Protein AF-A0A0C3S658-F1 (afdb_monomer)

Structure (mmCIF, N/CA/C/O backbone):
data_AF-A0A0C3S658-F1
#
_entry.id   AF-A0A0C3S658-F1
#
loop_
_atom_site.group_PDB
_atom_site.id
_atom_site.type_symbol
_atom_site.label_atom_id
_atom_site.label_alt_id
_atom_site.label_comp_id
_atom_site.label_asym_id
_atom_site.label_entity_id
_atom_site.label_seq_id
_atom_site.pdbx_PDB_ins_code
_atom_site.Cartn_x
_atom_site.Cartn_y
_atom_site.Cartn_z
_atom_site.occupancy
_atom_site.B_iso_or_equiv
_atom_site.auth_seq_id
_atom_site.auth_comp_id
_atom_site.auth_asym_id
_atom_site.auth_atom_id
_atom_site.pdbx_PDB_model_num
ATOM 1 N N . LEU A 1 1 ? 24.469 -16.887 -19.840 1.00 39.75 1 LEU A N 1
ATOM 2 C CA . LEU A 1 1 ? 24.556 -15.629 -19.069 1.00 39.75 1 LEU A CA 1
ATOM 3 C C . LEU A 1 1 ? 23.618 -14.657 -19.764 1.00 39.75 1 LEU A C 1
ATOM 5 O O . LEU A 1 1 ? 23.774 -14.493 -20.968 1.00 39.75 1 LEU A O 1
ATOM 9 N N . LEU A 1 2 ? 22.579 -14.171 -19.081 1.00 45.31 2 LEU A N 1
ATOM 10 C CA . LEU A 1 2 ? 21.664 -13.177 -19.656 1.00 45.31 2 LEU A CA 1
ATOM 11 C C . LEU A 1 2 ? 22.453 -11.876 -19.860 1.00 45.31 2 LEU A C 1
ATOM 13 O O . LEU A 1 2 ? 23.260 -11.521 -19.004 1.00 45.31 2 LEU A O 1
ATOM 17 N N . SER A 1 3 ? 22.306 -11.260 -21.030 1.00 43.22 3 SER A N 1
ATOM 18 C CA . SER A 1 3 ? 23.096 -10.110 -21.471 1.00 43.22 3 SER A CA 1
ATOM 19 C C . SER A 1 3 ? 22.870 -8.872 -20.606 1.00 43.22 3 SER A C 1
ATOM 21 O O . SER A 1 3 ? 21.764 -8.635 -20.118 1.00 43.22 3 SER A O 1
ATOM 23 N N . ASP A 1 4 ? 23.915 -8.057 -20.492 1.00 44.94 4 ASP A N 1
ATOM 24 C CA . ASP A 1 4 ? 23.899 -6.723 -19.897 1.00 44.94 4 ASP A CA 1
ATOM 25 C C . ASP A 1 4 ? 22.666 -5.936 -20.394 1.00 44.94 4 ASP A C 1
ATOM 27 O O . ASP A 1 4 ? 22.448 -5.803 -21.599 1.00 44.94 4 ASP A O 1
ATOM 31 N N . GLY A 1 5 ? 21.818 -5.478 -19.465 1.00 55.09 5 GLY A N 1
ATOM 32 C CA . GLY A 1 5 ? 20.556 -4.782 -19.763 1.00 55.09 5 GLY A CA 1
ATOM 33 C C . GLY A 1 5 ? 19.269 -5.562 -19.462 1.00 55.09 5 GLY A C 1
ATOM 34 O O . GLY A 1 5 ? 18.204 -4.955 -19.464 1.00 55.09 5 GLY A O 1
ATOM 35 N N . SER A 1 6 ? 19.333 -6.860 -19.132 1.00 64.44 6 SER A N 1
ATOM 36 C CA . SER A 1 6 ? 18.140 -7.651 -18.762 1.00 64.44 6 SER A CA 1
ATOM 37 C C . SER A 1 6 ? 17.602 -7.385 -17.349 1.00 64.44 6 SER A C 1
ATOM 39 O O . SER A 1 6 ? 16.549 -7.907 -16.990 1.00 64.44 6 SER A O 1
ATOM 41 N N . TYR A 1 7 ? 18.337 -6.632 -16.526 1.00 77.75 7 TYR A N 1
ATOM 42 C CA . TYR A 1 7 ? 17.948 -6.265 -15.163 1.00 77.75 7 TYR A CA 1
ATOM 43 C C . TYR A 1 7 ? 17.829 -4.744 -15.046 1.00 77.75 7 TYR A C 1
ATOM 45 O O . TYR A 1 7 ? 18.668 -4.028 -15.604 1.00 77.75 7 TYR A O 1
ATOM 53 N N . PRO A 1 8 ? 16.813 -4.235 -14.333 1.00 88.00 8 PRO A N 1
ATOM 54 C CA . PRO A 1 8 ? 16.618 -2.805 -14.200 1.00 88.00 8 PRO A CA 1
ATOM 55 C C . PRO A 1 8 ? 17.714 -2.189 -13.323 1.00 88.00 8 PRO A C 1
ATOM 57 O O . PRO A 1 8 ? 18.128 -2.751 -12.310 1.00 88.00 8 PRO A O 1
ATOM 60 N N . THR A 1 9 ? 18.172 -1.010 -13.726 1.00 90.81 9 THR A N 1
ATOM 61 C CA . THR A 1 9 ? 19.060 -0.132 -12.964 1.00 90.81 9 THR A CA 1
ATOM 62 C C . THR A 1 9 ? 18.221 0.983 -12.362 1.00 90.81 9 THR A C 1
ATOM 64 O O . THR A 1 9 ? 17.666 1.793 -13.101 1.00 90.81 9 THR A O 1
ATOM 67 N N . VAL A 1 10 ? 18.117 1.033 -11.036 1.00 93.94 10 VAL A N 1
ATOM 68 C CA . VAL A 1 10 ? 17.380 2.087 -10.326 1.00 93.94 10 VAL A CA 1
ATOM 69 C C . VAL A 1 10 ? 18.266 3.325 -10.178 1.00 93.94 10 VAL A C 1
ATOM 71 O O . VAL A 1 10 ? 19.376 3.232 -9.658 1.00 93.94 10 VAL A O 1
ATOM 74 N N . SER A 1 11 ? 17.786 4.476 -10.651 1.00 95.50 11 SER A N 1
ATOM 75 C CA . SER A 1 11 ? 18.495 5.763 -10.590 1.00 95.50 11 SER A CA 1
ATOM 76 C C . SER A 1 11 ? 18.084 6.616 -9.393 1.00 95.50 11 SER A C 1
ATOM 78 O O . SER A 1 11 ? 18.897 7.382 -8.881 1.00 95.50 11 SER A O 1
ATOM 80 N N . SER A 1 12 ? 16.832 6.496 -8.951 1.00 97.12 12 SER A N 1
ATOM 81 C CA . SER A 1 12 ? 16.279 7.236 -7.816 1.00 97.12 12 SER A CA 1
ATOM 82 C C . SER A 1 12 ? 15.117 6.456 -7.216 1.00 97.12 12 SER A C 1
ATOM 84 O O . SER A 1 12 ? 14.347 5.833 -7.946 1.00 97.12 12 SER A O 1
ATOM 86 N N . HIS A 1 13 ? 14.979 6.467 -5.893 1.00 97.19 13 HIS A N 1
ATOM 87 C CA . HIS A 1 13 ? 13.868 5.799 -5.227 1.00 97.19 13 HIS A CA 1
ATOM 88 C C . HIS A 1 13 ? 13.520 6.441 -3.884 1.00 97.19 13 HIS A C 1
ATOM 90 O O . HIS A 1 13 ? 14.371 6.971 -3.172 1.00 97.19 13 HIS A O 1
ATOM 96 N N . THR A 1 14 ? 12.244 6.354 -3.526 1.00 96.94 14 THR A N 1
ATOM 97 C CA . THR A 1 14 ? 11.733 6.600 -2.175 1.00 96.94 14 THR A CA 1
ATOM 98 C C . THR A 1 14 ? 11.591 5.269 -1.448 1.00 96.94 14 THR A C 1
ATOM 100 O O . THR A 1 14 ? 10.995 4.350 -1.997 1.00 96.94 14 THR A O 1
ATOM 103 N N 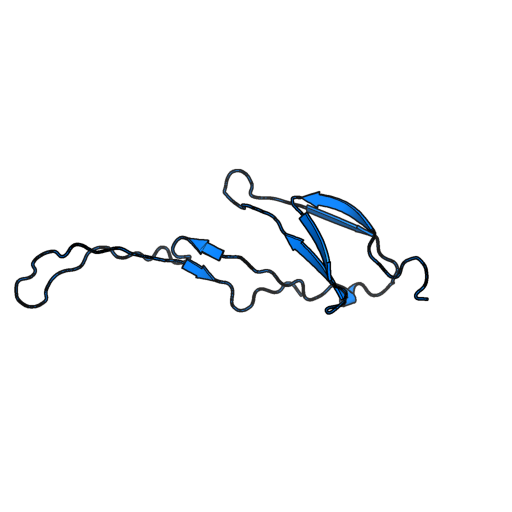. GLY A 1 15 ? 12.080 5.155 -0.216 1.00 95.88 15 GLY A N 1
ATOM 104 C CA . GLY A 1 15 ? 12.048 3.884 0.515 1.00 95.88 15 GLY A CA 1
ATOM 105 C C . GLY A 1 15 ? 13.052 2.876 -0.040 1.00 95.88 15 GLY A C 1
ATOM 106 O O . GLY A 1 15 ? 14.101 3.269 -0.538 1.00 95.88 15 GLY A O 1
ATOM 107 N N . GLU A 1 16 ? 12.732 1.592 0.040 1.00 96.94 16 GLU A N 1
ATOM 108 C CA . GLU A 1 16 ? 13.630 0.496 -0.330 1.00 96.94 16 GLU A CA 1
ATOM 109 C C . GLU A 1 16 ? 13.125 -0.230 -1.576 1.00 96.94 16 GLU A C 1
ATOM 111 O O . GLU A 1 16 ? 11.931 -0.221 -1.882 1.00 96.94 16 GLU A O 1
ATOM 116 N N . TRP A 1 17 ? 14.022 -0.899 -2.293 1.00 96.38 17 TRP A N 1
ATOM 117 C CA . TRP A 1 17 ? 13.645 -1.748 -3.418 1.00 96.38 17 TRP A CA 1
ATOM 118 C C . TRP A 1 17 ? 14.533 -2.988 -3.506 1.00 96.38 17 TRP A C 1
ATOM 120 O O . TRP A 1 17 ? 15.674 -2.991 -3.041 1.00 96.38 17 TRP A O 1
ATOM 130 N N . ALA A 1 18 ? 14.013 -4.045 -4.124 1.00 94.50 18 ALA A N 1
ATOM 131 C CA . ALA A 1 18 ? 14.760 -5.269 -4.379 1.00 94.50 18 ALA A CA 1
ATOM 132 C C . ALA A 1 18 ? 14.357 -5.911 -5.710 1.00 94.50 18 ALA A C 1
ATOM 134 O O . ALA A 1 18 ? 13.220 -5.787 -6.164 1.00 94.50 18 ALA A O 1
ATOM 135 N N . LEU A 1 19 ? 15.289 -6.643 -6.326 1.00 91.50 19 LEU A N 1
ATOM 136 C CA . LEU A 1 19 ? 14.966 -7.531 -7.441 1.00 91.50 19 LEU A CA 1
ATOM 137 C C . LEU A 1 19 ? 14.460 -8.862 -6.913 1.00 91.50 19 LEU A C 1
ATOM 139 O O . LEU A 1 19 ? 15.181 -9.582 -6.220 1.00 91.50 19 LEU A O 1
ATOM 143 N N . ASN A 1 20 ? 13.253 -9.223 -7.322 1.00 88.94 20 ASN A N 1
ATOM 144 C CA . ASN A 1 20 ? 12.685 -10.521 -7.036 1.00 88.94 20 ASN A CA 1
ATOM 145 C C . ASN A 1 20 ? 12.898 -11.447 -8.232 1.00 88.94 20 ASN A C 1
ATOM 147 O O . ASN A 1 20 ? 12.180 -11.406 -9.230 1.00 88.94 20 ASN A O 1
ATOM 151 N N . SER A 1 21 ? 13.917 -12.298 -8.132 1.00 82.81 21 SER A N 1
ATOM 152 C CA . SER A 1 21 ? 14.274 -13.235 -9.199 1.00 82.81 21 SER A CA 1
ATOM 153 C C . SER A 1 21 ? 13.240 -14.340 -9.414 1.00 82.81 21 SER A C 1
ATOM 155 O O . SER A 1 21 ? 13.226 -14.936 -10.486 1.00 82.81 21 SER A O 1
ATOM 157 N N . SER A 1 22 ? 12.378 -14.612 -8.428 1.00 86.56 22 SER A N 1
ATOM 158 C CA . SER A 1 22 ? 11.334 -15.636 -8.545 1.00 86.56 22 SER A CA 1
ATOM 159 C C . SER A 1 22 ? 10.137 -15.163 -9.369 1.00 86.56 22 SER A C 1
ATOM 161 O O . SER A 1 22 ? 9.557 -15.948 -10.115 1.00 86.56 22 SER A O 1
ATOM 163 N N . SER A 1 23 ? 9.791 -13.878 -9.260 1.00 83.56 23 SER A N 1
ATOM 164 C CA . SER A 1 23 ? 8.677 -13.251 -9.976 1.00 83.56 23 SER A CA 1
ATOM 165 C C . SER A 1 23 ? 9.119 -12.395 -11.164 1.00 83.56 23 SER A C 1
ATOM 167 O O . SER A 1 23 ? 8.264 -11.898 -11.891 1.00 83.56 23 SER A O 1
ATOM 169 N N . HIS A 1 24 ? 10.430 -12.225 -11.370 1.00 84.69 24 HIS A N 1
ATOM 170 C CA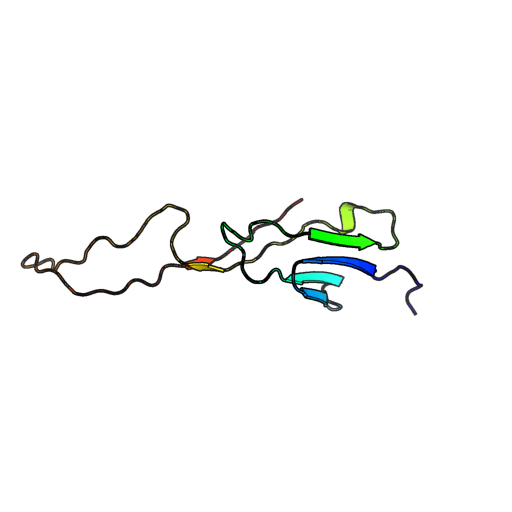 . HIS A 1 24 ? 11.007 -11.302 -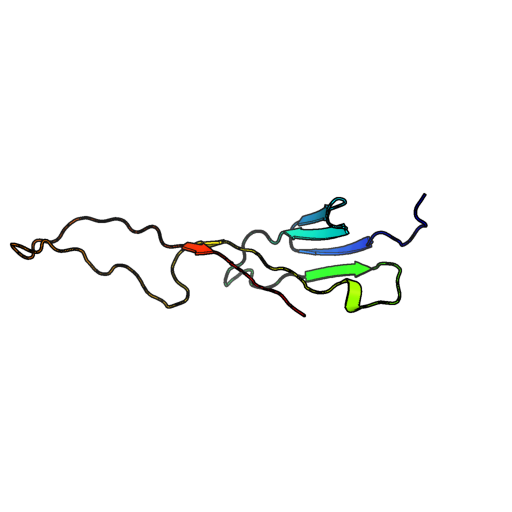12.351 1.00 84.69 24 HIS A CA 1
ATOM 171 C C . HIS A 1 24 ? 10.491 -9.858 -12.198 1.00 84.69 24 HIS A C 1
ATOM 173 O O . HIS A 1 24 ? 10.251 -9.172 -13.188 1.00 84.69 24 HIS A O 1
ATOM 179 N N . ALA A 1 25 ? 10.339 -9.391 -10.955 1.00 88.81 25 ALA A N 1
ATOM 180 C CA . ALA A 1 25 ? 9.782 -8.077 -10.632 1.00 88.81 25 ALA A CA 1
ATOM 181 C C . ALA A 1 25 ? 10.745 -7.204 -9.808 1.00 88.81 25 ALA A C 1
ATOM 183 O O . ALA A 1 25 ? 11.692 -7.701 -9.191 1.00 88.81 25 ALA A O 1
ATOM 184 N 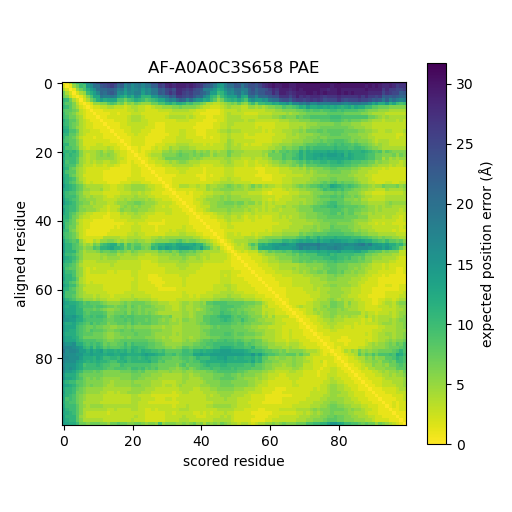N . ILE A 1 26 ? 10.477 -5.894 -9.788 1.00 93.00 26 ILE A N 1
ATOM 185 C CA . ILE A 1 26 ? 11.030 -4.970 -8.792 1.00 93.00 26 ILE A CA 1
ATOM 186 C C . ILE A 1 26 ? 10.023 -4.883 -7.647 1.00 93.00 26 ILE A C 1
ATOM 188 O O . ILE A 1 26 ? 8.913 -4.386 -7.840 1.00 93.00 26 ILE A O 1
ATOM 192 N N . ASP A 1 27 ? 10.418 -5.332 -6.462 1.00 95.38 27 ASP A N 1
ATOM 193 C CA . ASP A 1 27 ? 9.640 -5.128 -5.246 1.00 95.38 27 ASP A CA 1
ATOM 194 C C . ASP A 1 27 ? 10.003 -3.750 -4.685 1.00 95.38 27 ASP A C 1
ATOM 196 O O . ASP A 1 27 ? 11.149 -3.519 -4.297 1.00 95.38 27 ASP A O 1
ATOM 200 N N . TRP A 1 28 ? 9.043 -2.823 -4.674 1.00 96.94 28 TRP A N 1
ATOM 201 C CA . TRP A 1 28 ? 9.215 -1.460 -4.165 1.00 96.94 28 TRP A CA 1
ATOM 202 C C . TRP A 1 28 ? 8.475 -1.282 -2.840 1.00 96.94 28 TRP A C 1
ATOM 204 O O . TRP A 1 28 ? 7.253 -1.421 -2.780 1.00 96.94 28 TRP A O 1
ATOM 214 N N . LEU A 1 29 ? 9.219 -0.965 -1.779 1.00 96.75 29 LEU A N 1
ATOM 215 C CA . LEU A 1 29 ? 8.698 -0.780 -0.432 1.00 96.75 29 LEU A CA 1
ATOM 216 C C . LEU A 1 29 ? 8.835 0.682 -0.002 1.00 96.75 29 LEU A C 1
ATOM 218 O O . LEU A 1 29 ? 9.897 1.142 0.420 1.00 96.75 29 LEU A O 1
ATOM 222 N N . VAL A 1 30 ? 7.716 1.397 -0.039 1.00 95.31 30 VAL A N 1
ATOM 223 C CA . VAL A 1 30 ? 7.579 2.707 0.601 1.00 95.31 30 VAL A CA 1
ATOM 224 C C . VAL A 1 30 ? 7.142 2.469 2.043 1.00 95.31 30 VAL A C 1
ATOM 226 O O . VAL A 1 30 ? 6.160 1.769 2.260 1.00 95.31 30 VAL A O 1
ATOM 229 N N . GLY A 1 31 ? 7.884 3.006 3.016 1.00 90.94 31 GLY A N 1
ATOM 230 C CA . GLY A 1 31 ? 7.672 2.749 4.444 1.00 90.94 31 GLY A CA 1
ATOM 231 C C . GLY A 1 31 ? 6.291 3.179 4.951 1.00 90.94 31 GLY A C 1
ATOM 232 O O . GLY A 1 31 ? 5.315 2.442 4.853 1.00 90.94 31 GLY A O 1
ATOM 233 N N . ARG A 1 32 ? 6.199 4.365 5.553 1.00 92.06 32 ARG A N 1
ATOM 234 C CA . ARG A 1 32 ? 4.922 4.927 6.002 1.00 92.06 32 ARG A CA 1
ATOM 235 C C . ARG A 1 32 ? 4.428 5.919 4.957 1.00 92.06 32 ARG A C 1
ATOM 237 O O . ARG A 1 32 ? 5.190 6.764 4.511 1.00 92.06 32 ARG A O 1
ATOM 244 N N . VAL A 1 33 ? 3.154 5.815 4.590 1.00 94.69 33 VAL A N 1
ATOM 245 C CA . VAL A 1 33 ? 2.477 6.800 3.741 1.00 94.69 33 VAL A CA 1
ATOM 246 C C . VAL A 1 33 ? 1.391 7.458 4.574 1.00 94.69 33 VAL A C 1
ATOM 248 O O . VAL A 1 33 ? 0.488 6.787 5.074 1.00 94.69 33 VAL A O 1
ATOM 251 N N . ASP A 1 34 ? 1.494 8.769 4.754 1.00 93.38 34 ASP A N 1
ATOM 252 C CA . ASP A 1 34 ? 0.553 9.563 5.539 1.00 93.38 34 ASP A CA 1
ATOM 253 C C . ASP A 1 34 ? 0.393 10.975 4.936 1.00 93.38 34 ASP A C 1
ATOM 255 O O . ASP A 1 34 ? 0.982 11.269 3.894 1.00 93.38 34 ASP A O 1
ATOM 259 N N . PRO A 1 35 ? -0.449 11.861 5.503 1.00 93.94 35 PRO A N 1
ATOM 260 C CA . PRO A 1 35 ? -0.669 13.187 4.928 1.00 93.94 35 PRO A CA 1
ATOM 261 C C . PRO A 1 35 ? 0.591 14.055 4.791 1.00 93.94 35 PRO A C 1
ATOM 263 O O . PRO A 1 35 ? 0.596 14.967 3.961 1.00 93.94 35 PRO A O 1
ATOM 266 N N . GLN A 1 36 ? 1.632 13.803 5.590 1.00 93.19 36 GLN A N 1
ATOM 267 C CA . GLN A 1 36 ? 2.914 14.499 5.527 1.00 93.19 36 GLN A CA 1
ATOM 268 C C . GLN A 1 36 ? 3.815 13.882 4.449 1.00 93.19 36 GLN A C 1
ATOM 270 O O . GLN A 1 36 ? 4.417 14.613 3.663 1.00 93.19 36 GLN A O 1
ATOM 275 N N . GLU A 1 37 ? 3.839 12.552 4.358 1.00 91.50 37 GLU A N 1
ATOM 276 C CA . GLU A 1 37 ? 4.652 11.767 3.420 1.00 91.50 37 GLU A CA 1
ATOM 277 C C . GLU A 1 37 ? 3.769 11.053 2.382 1.00 91.50 37 GLU A C 1
ATOM 279 O O . GLU A 1 37 ? 3.697 9.829 2.291 1.00 91.50 37 GLU A O 1
ATOM 284 N N . ARG A 1 38 ? 3.048 11.848 1.586 1.00 93.81 38 ARG A N 1
ATOM 285 C CA . ARG A 1 38 ? 1.993 11.375 0.665 1.00 93.81 38 ARG A CA 1
ATOM 286 C C . ARG A 1 38 ? 2.457 11.040 -0.756 1.00 93.81 38 ARG A C 1
ATOM 288 O O . ARG A 1 38 ? 1.624 10.796 -1.627 1.00 93.81 38 ARG A O 1
ATOM 295 N N . SER A 1 39 ? 3.756 11.117 -1.027 1.00 94.19 39 SER A N 1
ATOM 296 C CA . SER A 1 39 ? 4.316 10.919 -2.366 1.00 94.19 39 SER A CA 1
ATOM 297 C C . SER A 1 39 ? 5.677 10.247 -2.303 1.00 94.19 39 SER A C 1
ATOM 299 O O . SER A 1 39 ? 6.501 10.606 -1.467 1.00 94.19 39 SER A O 1
ATOM 301 N N . GLY A 1 40 ? 5.927 9.351 -3.250 1.00 94.38 40 GLY A N 1
ATOM 302 C CA . GLY A 1 40 ? 7.224 8.738 -3.487 1.00 94.38 40 GLY A CA 1
ATOM 303 C C . GLY A 1 40 ? 7.402 8.440 -4.969 1.00 94.38 40 GLY A C 1
ATOM 304 O O . GLY A 1 40 ? 6.431 8.414 -5.728 1.00 94.38 40 GLY A O 1
ATOM 305 N N . THR A 1 41 ? 8.645 8.231 -5.377 1.00 96.88 41 THR A N 1
ATOM 306 C CA . THR A 1 41 ? 9.012 7.896 -6.755 1.00 96.88 41 THR A CA 1
ATOM 307 C C . THR A 1 41 ? 9.935 6.686 -6.790 1.00 96.88 41 THR A C 1
ATOM 309 O O . THR A 1 41 ? 10.689 6.440 -5.849 1.00 96.88 41 THR A O 1
ATOM 312 N N . LEU A 1 42 ? 9.871 5.938 -7.889 1.00 96.62 42 LEU A N 1
ATOM 313 C CA . LEU A 1 42 ? 10.836 4.912 -8.267 1.00 96.62 42 LEU A CA 1
ATOM 314 C C . LEU A 1 42 ? 11.194 5.146 -9.733 1.00 96.62 42 LEU A C 1
ATOM 316 O O . LEU A 1 42 ? 10.344 5.021 -10.613 1.00 96.62 42 LEU A O 1
ATOM 320 N N . GLU A 1 43 ? 12.446 5.499 -9.984 1.00 96.25 43 GLU A N 1
ATOM 321 C CA . GLU A 1 43 ? 12.987 5.742 -11.315 1.00 96.25 43 GLU A CA 1
ATOM 322 C C . GLU A 1 43 ? 13.996 4.650 -11.650 1.00 96.25 43 GLU A C 1
ATOM 324 O O . GLU A 1 43 ? 14.950 4.415 -10.905 1.00 96.25 43 GLU A O 1
ATOM 329 N N . PHE A 1 44 ? 13.797 3.980 -12.781 1.00 92.94 44 PHE A N 1
ATOM 330 C CA . PHE A 1 44 ? 14.693 2.931 -13.242 1.00 92.94 44 PHE A CA 1
ATOM 331 C C . PHE A 1 44 ? 14.819 2.928 -14.763 1.00 92.94 44 PHE A C 1
ATOM 333 O O . PHE A 1 44 ? 13.950 3.407 -15.486 1.00 92.94 44 PHE A O 1
ATOM 340 N N . THR A 1 45 ? 15.920 2.363 -15.247 1.00 90.56 45 THR A N 1
ATOM 341 C CA . THR A 1 45 ? 16.168 2.075 -16.662 1.00 90.56 45 THR A CA 1
ATOM 342 C C . THR A 1 45 ? 16.345 0.578 -16.840 1.00 90.56 45 THR A C 1
ATOM 344 O O . THR A 1 45 ? 17.027 -0.058 -16.044 1.00 90.56 45 THR A O 1
ATOM 347 N N . VAL A 1 46 ? 15.774 -0.001 -17.889 1.00 87.31 46 VAL A N 1
ATOM 348 C CA . VAL A 1 46 ? 15.940 -1.420 -18.218 1.00 87.31 46 VAL A CA 1
ATOM 349 C C . VAL A 1 46 ? 15.958 -1.593 -19.728 1.00 87.31 46 VAL A C 1
ATOM 351 O O . VAL A 1 46 ? 15.343 -0.810 -20.451 1.00 87.31 46 VAL A O 1
ATOM 354 N N . GLY A 1 47 ? 16.712 -2.578 -20.209 1.00 83.62 47 GLY A N 1
ATOM 355 C CA . GLY A 1 47 ? 16.741 -2.917 -21.623 1.00 83.62 47 GLY A CA 1
ATOM 356 C C . GLY A 1 47 ? 15.457 -3.629 -22.043 1.00 83.62 47 GLY A C 1
ATOM 357 O O . GLY A 1 47 ? 14.953 -4.492 -21.330 1.00 83.62 47 GLY A O 1
ATOM 358 N N . GLY A 1 48 ? 14.948 -3.273 -23.217 1.00 80.81 48 GLY A N 1
ATOM 359 C CA . GLY A 1 48 ? 13.717 -3.817 -23.782 1.00 80.81 48 GLY A CA 1
A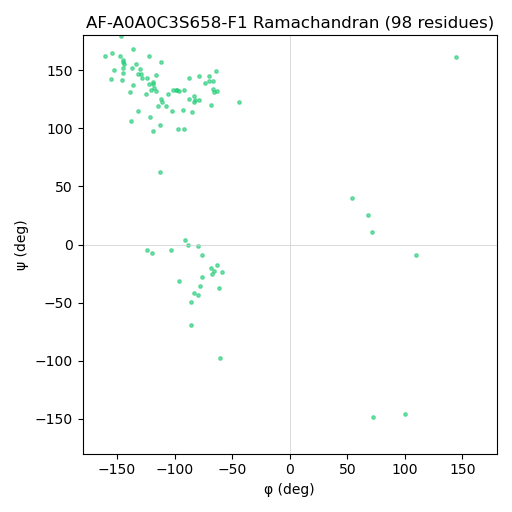TOM 360 C C . GLY A 1 48 ? 12.953 -2.744 -24.551 1.00 80.81 48 GLY A C 1
ATOM 361 O O . GLY A 1 48 ? 13.207 -1.552 -24.389 1.00 80.81 48 GLY A O 1
ATOM 362 N N . ASP A 1 49 ? 12.039 -3.173 -25.411 1.00 79.56 49 ASP A N 1
ATOM 363 C CA . ASP A 1 49 ? 11.158 -2.321 -26.214 1.00 79.56 49 ASP A CA 1
ATOM 364 C C . ASP A 1 49 ? 9.665 -2.557 -25.918 1.00 79.56 49 ASP A C 1
ATOM 366 O O . ASP A 1 49 ? 8.818 -1.779 -26.359 1.00 79.56 49 ASP A O 1
ATOM 370 N N . ASP A 1 50 ? 9.341 -3.578 -25.118 1.00 85.31 50 ASP A N 1
ATOM 371 C CA . ASP A 1 50 ? 7.982 -3.876 -24.671 1.00 85.31 50 ASP A CA 1
ATOM 372 C C . ASP A 1 50 ? 7.656 -3.193 -23.334 1.00 85.31 50 ASP A C 1
ATOM 374 O O . ASP A 1 50 ? 7.992 -3.675 -22.252 1.00 85.31 50 ASP A O 1
ATOM 378 N N . VAL A 1 51 ? 6.951 -2.062 -23.409 1.00 84.62 51 VAL A N 1
ATOM 379 C CA . VAL A 1 51 ? 6.439 -1.335 -22.233 1.00 84.62 51 VAL A CA 1
ATOM 380 C C . VAL A 1 51 ? 5.349 -2.132 -21.499 1.00 84.62 51 VAL A C 1
ATOM 382 O O . VAL A 1 51 ? 5.165 -1.957 -20.295 1.00 84.62 51 VAL A O 1
ATOM 385 N N . GLY A 1 52 ? 4.640 -3.031 -22.191 1.00 87.25 52 GLY A N 1
ATOM 386 C CA . GLY A 1 52 ? 3.586 -3.858 -21.599 1.00 87.25 52 GLY A CA 1
ATOM 387 C C . GLY A 1 52 ? 4.112 -4.843 -20.554 1.00 87.25 52 GLY A C 1
ATOM 388 O O . GLY A 1 52 ? 3.375 -5.218 -19.645 1.00 87.25 52 GLY A O 1
ATOM 389 N N . ALA A 1 53 ? 5.399 -5.193 -20.620 1.00 86.69 53 ALA A N 1
ATOM 390 C CA . ALA A 1 53 ? 6.048 -6.104 -19.683 1.00 86.69 53 ALA A CA 1
ATOM 391 C C . ALA A 1 53 ? 6.080 -5.595 -18.226 1.00 86.69 53 ALA A C 1
ATOM 393 O O . ALA A 1 53 ? 6.271 -6.392 -17.309 1.00 86.69 53 ALA A O 1
ATOM 394 N N . PHE A 1 54 ? 5.877 -4.291 -17.991 1.00 87.75 54 PHE A N 1
ATOM 395 C CA . PHE A 1 54 ? 5.843 -3.700 -16.643 1.00 87.75 54 PHE A CA 1
ATOM 396 C C . PHE A 1 54 ? 4.456 -3.717 -15.995 1.00 87.75 54 PHE A C 1
ATOM 398 O O . PHE A 1 54 ? 4.306 -3.260 -14.860 1.00 87.75 54 PHE A O 1
ATOM 405 N N . PHE A 1 55 ? 3.447 -4.237 -16.695 1.00 92.19 55 PHE A N 1
ATOM 406 C CA . PHE A 1 55 ? 2.070 -4.270 -16.227 1.00 92.19 55 PHE A CA 1
ATOM 407 C C . PHE A 1 55 ? 1.568 -5.714 -16.039 1.00 92.19 55 PHE A C 1
ATOM 409 O O . PHE A 1 55 ? 1.938 -6.614 -16.793 1.00 92.19 55 PHE A O 1
ATOM 416 N N . PRO A 1 56 ? 0.699 -5.961 -15.039 1.00 94.56 56 PRO A N 1
ATOM 417 C CA . PRO A 1 56 ? 0.171 -4.979 -14.096 1.00 94.56 56 PRO A CA 1
ATOM 418 C C . PRO A 1 56 ? 1.154 -4.631 -12.970 1.00 94.56 56 PRO A C 1
ATOM 420 O O . PRO A 1 56 ? 1.822 -5.510 -12.422 1.00 94.56 56 PRO A O 1
ATOM 423 N N . VAL A 1 57 ? 1.141 -3.370 -12.532 1.00 95.62 57 VAL A N 1
ATOM 424 C CA . VAL A 1 57 ? 1.769 -2.980 -11.259 1.00 95.62 57 VAL A CA 1
ATOM 425 C C . VAL A 1 57 ? 0.830 -3.377 -10.130 1.00 95.62 57 VAL A C 1
ATOM 427 O O . VAL A 1 57 ? -0.331 -2.968 -10.124 1.00 95.62 57 VAL A O 1
ATOM 430 N N . ARG A 1 58 ? 1.315 -4.172 -9.174 1.00 96.31 58 ARG A N 1
ATOM 431 C CA . ARG A 1 58 ? 0.540 -4.626 -8.010 1.00 96.31 58 ARG A CA 1
ATOM 432 C C . ARG A 1 58 ? 0.853 -3.752 -6.803 1.00 96.31 58 ARG A C 1
ATOM 434 O O . ARG A 1 58 ? 2.019 -3.524 -6.500 1.00 96.31 58 ARG A O 1
ATOM 441 N N . VAL A 1 59 ? -0.185 -3.301 -6.103 1.00 96.75 59 VAL A N 1
ATOM 442 C CA . VAL A 1 59 ? -0.061 -2.483 -4.892 1.00 96.75 59 VAL A CA 1
ATOM 443 C C . VAL A 1 59 ? -0.624 -3.260 -3.708 1.00 96.75 59 VAL A C 1
ATOM 445 O O . VAL A 1 59 ? -1.729 -3.791 -3.787 1.00 96.75 59 VAL A O 1
ATOM 448 N N . ALA A 1 60 ? 0.116 -3.308 -2.602 1.00 96.31 60 ALA A N 1
ATOM 449 C CA . ALA A 1 60 ? -0.329 -3.904 -1.348 1.00 96.31 60 ALA A CA 1
ATOM 450 C C . ALA A 1 60 ? 0.042 -2.990 -0.177 1.00 96.31 60 ALA A C 1
ATOM 452 O O . ALA A 1 60 ? 1.142 -2.443 -0.133 1.00 96.31 60 ALA A O 1
ATOM 453 N N . PHE A 1 61 ? -0.880 -2.823 0.768 1.00 96.38 61 PHE A N 1
ATOM 454 C CA . PHE A 1 61 ? -0.658 -2.085 2.007 1.00 96.38 61 PHE A CA 1
ATOM 455 C C . PHE A 1 61 ? -1.611 -2.587 3.095 1.00 96.38 61 PHE A C 1
ATOM 457 O O . PHE A 1 61 ? -2.610 -3.253 2.811 1.00 96.38 61 PHE A O 1
ATOM 464 N N . VAL A 1 62 ? -1.301 -2.227 4.339 1.00 96.06 62 VAL A N 1
ATOM 465 C CA . VAL A 1 62 ? -2.206 -2.351 5.483 1.00 96.06 62 VAL A CA 1
ATOM 466 C C . VAL A 1 62 ? -2.376 -0.967 6.092 1.00 96.06 62 VAL A C 1
ATOM 468 O O . VAL A 1 62 ? -1.402 -0.226 6.221 1.00 96.06 62 VAL A O 1
ATOM 471 N N . ALA A 1 63 ? -3.601 -0.612 6.463 1.00 95.31 63 ALA A N 1
ATOM 472 C CA . ALA A 1 63 ? -3.887 0.617 7.196 1.00 95.31 63 ALA A CA 1
ATOM 473 C C . ALA A 1 63 ? -4.830 0.343 8.371 1.00 95.31 63 ALA A C 1
ATOM 475 O O . ALA A 1 63 ? -5.586 -0.626 8.357 1.00 95.31 63 ALA A O 1
ATOM 476 N N . GLN A 1 64 ? -4.786 1.198 9.390 1.00 93.94 64 GLN A N 1
ATOM 477 C CA . GLN A 1 64 ? -5.698 1.126 10.529 1.00 93.94 64 GLN A CA 1
ATOM 478 C C . GLN A 1 64 ? -6.987 1.905 10.234 1.00 93.94 64 GLN A C 1
ATOM 480 O O . GLN A 1 64 ? -6.950 2.978 9.631 1.00 93.94 64 GLN A O 1
ATOM 485 N N . GLY A 1 65 ? -8.120 1.386 10.703 1.00 92.75 65 GLY A N 1
ATOM 486 C CA . GLY A 1 65 ? -9.431 2.016 10.593 1.00 92.75 65 GLY A CA 1
ATOM 487 C C . GLY A 1 65 ? -10.278 1.454 9.454 1.00 92.75 65 GLY A C 1
ATOM 488 O O . GLY A 1 65 ? -10.242 0.263 9.156 1.00 92.75 65 GLY A O 1
ATOM 489 N N . SER A 1 66 ? -11.076 2.326 8.838 1.00 92.88 66 SER A N 1
ATOM 490 C CA . SER A 1 66 ? -12.073 1.969 7.828 1.00 92.88 66 SER A CA 1
ATOM 491 C C . SER A 1 66 ? -12.076 2.985 6.694 1.00 92.88 66 SER A C 1
ATOM 493 O O . SER A 1 66 ? -12.183 4.187 6.936 1.00 92.88 66 SER A O 1
ATOM 495 N N . ILE A 1 67 ? -12.031 2.508 5.445 1.00 92.38 67 ILE A N 1
ATOM 496 C CA . ILE A 1 67 ? -12.176 3.367 4.255 1.00 92.38 67 ILE A CA 1
ATOM 497 C C . ILE A 1 67 ? -13.550 4.051 4.239 1.00 92.38 67 ILE A C 1
ATOM 499 O O . ILE A 1 67 ? -13.663 5.208 3.846 1.00 92.38 67 ILE A O 1
ATOM 503 N N . ALA A 1 68 ? -14.598 3.350 4.678 1.00 93.25 68 ALA A N 1
ATOM 504 C CA . ALA A 1 68 ? -15.966 3.862 4.671 1.00 93.25 68 ALA A CA 1
ATOM 505 C C . ALA A 1 68 ? -16.265 4.815 5.844 1.00 93.25 68 ALA A C 1
ATOM 507 O O . ALA A 1 68 ? -17.385 5.312 5.947 1.00 93.25 68 ALA A O 1
ATOM 508 N N . GLY A 1 69 ? -15.300 5.050 6.743 1.00 90.81 69 GLY A N 1
ATOM 509 C CA . GLY A 1 69 ? -15.507 5.857 7.948 1.00 90.81 69 GLY A CA 1
ATOM 510 C C . GLY A 1 69 ? -16.448 5.205 8.965 1.00 90.81 69 GLY A C 1
ATOM 511 O O . GLY A 1 69 ? -17.096 5.904 9.737 1.00 90.81 69 GLY A O 1
ATOM 512 N N . VAL A 1 70 ? -16.553 3.873 8.945 1.00 92.62 70 VAL A N 1
ATOM 513 C CA . VAL A 1 70 ? -17.361 3.103 9.901 1.00 92.62 70 VAL A CA 1
ATOM 514 C C . VAL A 1 70 ? -16.492 2.697 11.086 1.00 92.62 70 VAL A C 1
ATOM 516 O O . VAL A 1 70 ? -15.398 2.175 10.884 1.00 92.62 70 VAL A O 1
ATOM 519 N N . SER A 1 71 ? -17.003 2.903 12.297 1.00 93.56 71 SER A N 1
ATOM 520 C CA . SER A 1 71 ? -16.374 2.487 13.553 1.00 93.56 71 SER A CA 1
ATOM 521 C C . SER A 1 71 ? -17.432 2.070 14.574 1.00 93.56 71 SER A C 1
ATOM 523 O O . SER A 1 71 ? -18.597 2.477 14.476 1.00 93.56 71 SER A O 1
ATOM 525 N N . LEU A 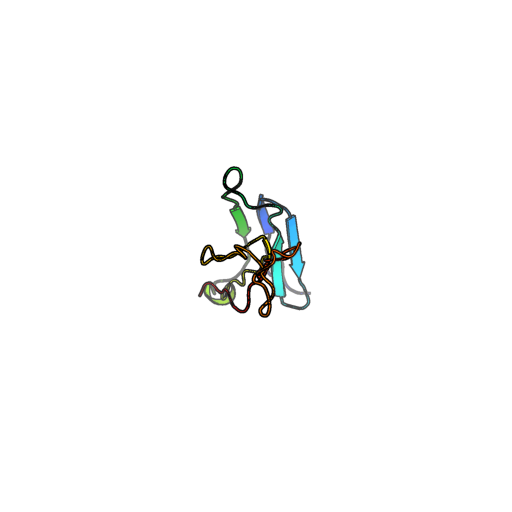1 72 ? -17.037 1.284 15.574 1.00 93.31 72 LEU A N 1
ATOM 526 C CA . LEU A 1 72 ? -17.932 0.900 16.663 1.00 93.31 72 LEU A CA 1
ATOM 527 C C . LEU A 1 72 ? -18.271 2.121 17.537 1.00 93.31 72 LEU A C 1
ATOM 529 O O . LEU A 1 72 ? -17.386 2.750 18.112 1.00 93.31 72 LEU A O 1
ATOM 533 N N . ALA A 1 73 ? -19.557 2.465 17.645 1.00 94.12 73 ALA A N 1
ATOM 534 C CA . ALA A 1 73 ? -19.993 3.616 18.440 1.00 94.12 73 ALA A CA 1
ATOM 535 C C . ALA A 1 73 ? -20.190 3.267 19.924 1.00 94.12 73 ALA A C 1
ATOM 537 O O . ALA A 1 73 ? -19.694 3.971 20.799 1.00 94.12 73 ALA A O 1
ATOM 538 N N . SER A 1 74 ? -20.922 2.188 20.211 1.00 94.81 74 SER A N 1
ATOM 539 C CA . SER A 1 74 ? -21.160 1.689 21.566 1.00 94.81 74 SER A CA 1
ATOM 540 C C . SER A 1 74 ? -21.607 0.227 21.546 1.00 94.81 74 SER A C 1
ATOM 542 O O . SER A 1 74 ? -22.054 -0.290 20.518 1.00 94.81 74 SER A O 1
ATOM 544 N N . VAL A 1 75 ? -21.495 -0.440 22.696 1.00 96.38 75 VAL A N 1
ATOM 545 C CA . VAL A 1 75 ? -22.032 -1.787 22.929 1.00 96.38 75 VAL A CA 1
ATOM 546 C C . VAL A 1 75 ? -22.931 -1.732 24.156 1.00 96.38 75 VAL A C 1
ATOM 548 O O . VAL A 1 75 ? -22.524 -1.230 25.202 1.00 96.38 75 VAL A O 1
ATOM 551 N N . ALA A 1 76 ? -24.146 -2.260 24.033 1.00 97.31 76 ALA A N 1
ATOM 552 C CA . ALA A 1 76 ? -25.116 -2.319 25.120 1.00 97.31 76 ALA A CA 1
ATOM 553 C C . ALA A 1 76 ? -25.674 -3.736 25.267 1.00 97.31 76 ALA A C 1
ATOM 555 O O . ALA A 1 76 ? -25.829 -4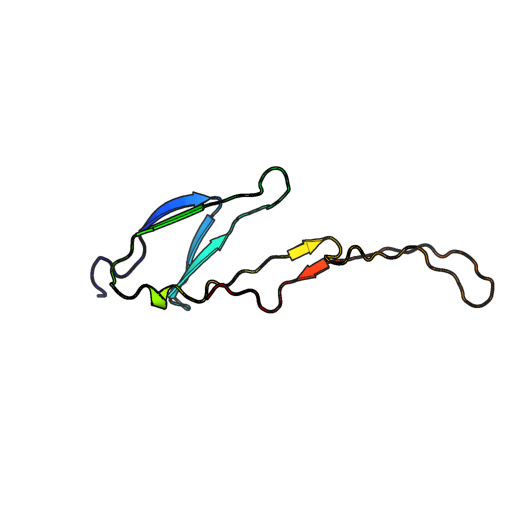.461 24.279 1.00 97.31 76 ALA A O 1
ATOM 556 N N . ARG A 1 77 ? -25.982 -4.136 26.503 1.00 96.06 77 ARG A N 1
ATOM 557 C CA . ARG A 1 77 ? -26.668 -5.403 26.765 1.00 96.06 77 ARG A CA 1
ATOM 558 C C . ARG A 1 77 ? -28.120 -5.332 26.299 1.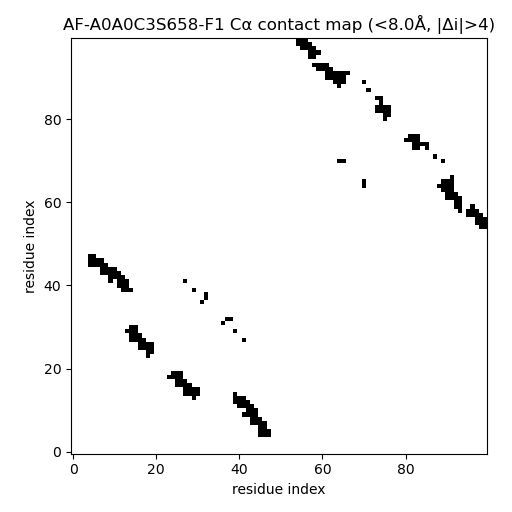00 96.06 77 ARG A C 1
ATOM 560 O O . ARG A 1 77 ? -28.766 -4.292 26.385 1.00 96.06 77 ARG A O 1
ATOM 567 N N . VAL A 1 78 ? -28.635 -6.452 25.803 1.00 96.62 78 VAL A N 1
ATOM 568 C CA . VAL A 1 78 ? -29.978 -6.521 25.203 1.00 96.62 78 VAL A CA 1
ATOM 569 C C . VAL A 1 78 ? -31.090 -6.513 26.259 1.00 96.62 78 VAL A C 1
ATOM 571 O O . VAL A 1 78 ? -32.200 -6.077 25.975 1.00 96.62 78 VAL A O 1
ATOM 574 N N . ASP A 1 79 ? -30.807 -7.005 27.462 1.00 95.12 79 ASP A N 1
ATOM 575 C CA . ASP A 1 79 ? -31.764 -7.186 28.555 1.00 95.12 79 ASP A CA 1
ATOM 576 C C . ASP A 1 79 ? -32.071 -5.894 29.319 1.00 95.12 79 ASP A C 1
ATOM 578 O O . ASP A 1 79 ? -33.238 -5.629 29.609 1.00 95.12 79 ASP A O 1
ATOM 582 N N . ASP A 1 80 ? -31.050 -5.094 29.632 1.00 95.06 80 ASP A N 1
ATOM 583 C CA . ASP A 1 80 ? -31.186 -3.882 30.450 1.00 95.06 80 ASP A CA 1
ATOM 584 C C . ASP A 1 80 ? -30.665 -2.596 29.785 1.00 95.06 80 ASP A C 1
ATOM 586 O O . ASP A 1 80 ? -30.830 -1.506 30.337 1.00 95.06 80 ASP A O 1
ATOM 590 N N . GLY A 1 81 ? -30.065 -2.694 28.594 1.00 94.62 81 GLY A N 1
ATOM 591 C CA . GLY A 1 81 ? -29.460 -1.554 27.902 1.00 94.62 81 GLY A CA 1
ATOM 592 C C . GLY A 1 81 ? -28.167 -1.047 28.547 1.00 94.62 81 GLY A C 1
ATOM 593 O O . GLY A 1 81 ? -27.686 0.021 28.170 1.00 94.62 81 GLY A O 1
ATOM 594 N N . GLY A 1 82 ? -27.598 -1.778 29.509 1.00 96.56 82 GLY A N 1
ATOM 595 C CA . GLY A 1 82 ? -26.373 -1.401 30.202 1.00 96.56 82 GLY A CA 1
ATOM 596 C C . GLY A 1 82 ? -25.178 -1.338 29.253 1.00 96.56 82 GLY A C 1
ATOM 597 O O . GLY A 1 82 ? -24.946 -2.262 28.470 1.00 96.56 82 GLY A O 1
ATOM 598 N N . GLU A 1 83 ? -24.410 -0.251 29.329 1.00 95.94 83 GLU A N 1
ATOM 599 C CA . GLU A 1 83 ? -23.212 -0.044 28.512 1.00 95.94 83 GLU A CA 1
ATOM 600 C C . GLU A 1 83 ? -22.107 -1.048 28.872 1.00 95.94 83 GLU A C 1
ATOM 602 O O . GLU A 1 83 ? -21.895 -1.396 30.039 1.00 95.94 83 GLU A O 1
ATOM 607 N N . VAL A 1 84 ? -21.398 -1.529 27.852 1.00 96.88 84 VAL A N 1
ATOM 608 C CA . VAL A 1 84 ? -20.344 -2.536 27.977 1.00 96.88 84 VAL A CA 1
ATOM 609 C C . VAL A 1 84 ? -19.033 -1.968 27.454 1.00 96.88 84 VAL A C 1
ATOM 611 O O . VAL A 1 84 ? -18.977 -1.417 26.358 1.00 96.88 84 VAL A O 1
ATOM 614 N N . VAL A 1 85 ? -17.957 -2.148 28.222 1.00 96.50 85 VAL A N 1
ATOM 615 C CA . VAL A 1 85 ? -16.601 -1.806 27.777 1.00 96.50 85 VAL A CA 1
ATOM 616 C C . VAL A 1 85 ? -16.207 -2.711 26.613 1.00 96.50 85 VAL A C 1
ATOM 618 O O . VAL A 1 85 ? -16.330 -3.933 26.699 1.00 96.50 85 VAL A O 1
ATOM 621 N N . PHE A 1 86 ? -15.692 -2.112 25.546 1.00 95.19 86 PHE A N 1
ATOM 622 C CA . PHE A 1 86 ? -15.242 -2.815 24.352 1.00 95.19 86 PHE A CA 1
ATOM 623 C C . PHE A 1 86 ? -13.899 -2.266 23.863 1.00 95.19 86 PHE A C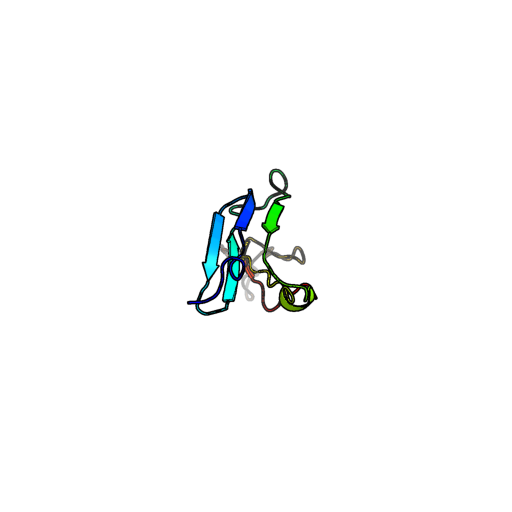 1
ATOM 625 O O . PHE A 1 86 ? -13.441 -1.204 24.286 1.00 95.19 86 PHE A O 1
ATOM 632 N N . SER A 1 87 ? -13.288 -3.000 22.940 1.00 95.38 87 SER A N 1
ATOM 633 C CA . SER A 1 87 ? -12.150 -2.561 22.138 1.00 95.38 87 SER A CA 1
ATOM 634 C C . SER A 1 87 ? -12.422 -2.896 20.676 1.00 95.38 87 SER A C 1
ATOM 636 O O . SER A 1 87 ? -13.042 -3.921 20.391 1.00 95.38 87 SER A O 1
ATOM 638 N N . GLU A 1 88 ? -11.935 -2.069 19.761 1.00 94.88 88 GLU A N 1
ATOM 639 C CA . GLU A 1 88 ? -12.038 -2.288 18.318 1.00 94.88 88 GLU A CA 1
ATOM 640 C C . GLU A 1 88 ? -10.636 -2.424 17.716 1.00 94.88 88 GLU A C 1
ATOM 642 O O . GLU A 1 88 ? -9.747 -1.627 18.019 1.00 94.88 88 GLU A O 1
ATOM 647 N N . ASP A 1 89 ? -10.458 -3.426 16.854 1.00 94.94 89 ASP A N 1
ATOM 648 C CA . ASP A 1 89 ? -9.311 -3.547 15.957 1.00 94.94 89 ASP A CA 1
ATOM 649 C C . ASP A 1 89 ? -9.833 -3.532 14.517 1.00 94.94 89 ASP A C 1
ATOM 651 O O . ASP A 1 89 ? -10.358 -4.525 14.008 1.00 94.94 89 ASP A O 1
ATOM 655 N N . ALA A 1 90 ? -9.771 -2.356 13.899 1.00 94.94 90 ALA A N 1
ATOM 656 C CA . ALA A 1 90 ? -10.213 -2.129 12.533 1.00 94.94 90 ALA A CA 1
ATOM 657 C C . ALA A 1 90 ? -8.992 -1.985 11.623 1.00 94.94 90 ALA A C 1
ATOM 659 O O . ALA A 1 90 ? -8.099 -1.173 11.890 1.00 94.94 90 ALA A O 1
ATOM 660 N N . SER A 1 91 ? -8.974 -2.740 10.527 1.00 95.62 91 SER A N 1
ATOM 661 C CA . SER A 1 91 ? -7.903 -2.693 9.537 1.00 95.62 91 SER A CA 1
ATOM 662 C C . SER A 1 91 ? -8.442 -2.707 8.112 1.00 95.62 91 SER A C 1
ATOM 664 O O . SER A 1 91 ? -9.510 -3.239 7.808 1.00 95.62 91 SER A O 1
ATOM 666 N N . VAL A 1 92 ? -7.657 -2.108 7.227 1.00 96.19 92 VAL A N 1
ATOM 667 C CA . VAL A 1 92 ? -7.846 -2.095 5.784 1.00 96.19 92 VAL A CA 1
ATOM 668 C C . VAL A 1 92 ? -6.730 -2.930 5.183 1.00 96.19 92 VAL A C 1
ATOM 670 O O . VAL A 1 92 ? -5.553 -2.629 5.383 1.00 96.19 92 VAL A O 1
ATOM 673 N N . VAL A 1 93 ? -7.110 -3.958 4.432 1.00 96.56 93 VAL A N 1
ATOM 674 C CA . VAL A 1 93 ? -6.197 -4.839 3.702 1.00 96.56 93 VAL A CA 1
ATOM 675 C C . VAL A 1 93 ? -6.572 -4.846 2.227 1.00 96.56 93 VAL A C 1
ATOM 677 O O . VAL A 1 93 ? -7.749 -4.769 1.872 1.00 96.56 93 VAL A O 1
ATOM 680 N N . VAL A 1 94 ? -5.566 -4.906 1.361 1.00 97.44 94 VAL A N 1
ATOM 681 C CA . VAL A 1 94 ? -5.778 -4.960 -0.087 1.00 97.44 94 VAL A CA 1
ATOM 682 C C . VAL A 1 94 ? -6.049 -6.397 -0.518 1.00 97.44 94 VAL A C 1
ATOM 684 O O . VAL A 1 94 ? -5.256 -7.284 -0.220 1.00 97.44 94 VAL A O 1
ATOM 687 N N . ASP A 1 95 ? -7.140 -6.604 -1.258 1.00 96.81 95 ASP A N 1
ATOM 688 C CA . ASP A 1 95 ? -7.400 -7.857 -1.975 1.00 96.81 95 ASP A CA 1
ATOM 689 C C . ASP A 1 95 ? -6.724 -7.830 -3.359 1.00 96.81 95 ASP A C 1
ATOM 691 O O . ASP A 1 95 ? -5.693 -8.465 -3.574 1.00 96.81 95 ASP A O 1
ATOM 695 N N . ASN A 1 96 ? -7.219 -6.991 -4.278 1.00 96.75 96 ASN A N 1
ATOM 696 C CA . ASN A 1 96 ? -6.602 -6.788 -5.590 1.00 96.75 96 ASN A CA 1
ATOM 697 C C . ASN A 1 96 ? -6.579 -5.307 -5.992 1.00 96.75 96 ASN A C 1
ATOM 699 O O . ASN A 1 96 ? -7.598 -4.749 -6.401 1.00 96.75 96 ASN A O 1
ATOM 703 N N . TYR A 1 97 ? -5.394 -4.695 -5.939 1.00 97.00 97 TYR A N 1
ATOM 704 C CA . TYR A 1 97 ? -5.138 -3.359 -6.473 1.00 97.00 97 TYR A CA 1
ATOM 705 C C . TYR A 1 97 ? -4.035 -3.442 -7.530 1.00 97.00 97 TYR A C 1
ATOM 707 O O . TYR A 1 97 ? -2.869 -3.698 -7.226 1.00 97.00 97 TYR A O 1
ATOM 715 N N . THR A 1 98 ? -4.427 -3.237 -8.788 1.00 97.19 98 THR A N 1
ATOM 716 C CA . THR A 1 98 ? -3.535 -3.270 -9.946 1.00 97.19 98 THR A CA 1
ATOM 717 C C . THR A 1 98 ? -3.667 -2.022 -10.807 1.00 97.19 98 THR A C 1
ATOM 719 O O . THR A 1 98 ? -4.781 -1.547 -11.027 1.00 97.19 98 THR A O 1
ATOM 722 N N . VAL A 1 99 ? -2.552 -1.552 -11.359 1.00 95.69 99 VAL A N 1
ATOM 723 C CA . VAL A 1 99 ? -2.515 -0.587 -12.468 1.00 95.69 99 VAL A CA 1
ATOM 724 C C . VAL A 1 99 ? -2.236 -1.363 -13.755 1.00 95.69 99 VAL A C 1
ATOM 726 O O . VAL A 1 99 ? -1.351 -2.220 -13.745 1.00 95.69 99 VAL A O 1
ATOM 729 N N . VAL A 1 100 ? -2.999 -1.097 -14.820 1.00 91.94 100 VAL A N 1
ATOM 730 C CA . VAL A 1 100 ? -2.930 -1.773 -16.133 1.00 91.94 100 VAL A CA 1
ATOM 731 C C . VAL A 1 100 ? -2.675 -0.791 -17.262 1.00 91.94 100 VAL A C 1
ATOM 733 O O . VAL A 1 100 ? -3.084 0.383 -17.109 1.00 91.94 100 VAL A O 1
#

Secondary structure (DSSP, 8-state):
---TTSS-EEEEESSEEEEETTTTEEEEE-----SSS----EEEE-S-S-GGGG-SEEE--EEES-TT-------B-TTT--B-------EEE-S-EEE-

Radius of gyration: 21.62 Å; Cα contacts (8 Å, |Δi|>4): 119; chains: 1; bounding box: 56×30×57 Å

Foldseek 3Di:
DPDDQQAKDWPDWAQDWDQDPVVRDIDHDHDDDDPVNPDIDTDIGGDDDDPCVNPWDWDWDKDWDDPVNDDDDFDADPPPRHTDDDDDTGMDTDDTDTDD

Organism: Phlebiopsis gigantea (strain 11061_1 CR5-6) (NCBI:txid745531)

Solvent-accessible surface area (backbone atoms only — not comparable to full-atom values): 6890 Å² total; per-residue (Å²): 130,87,60,95,43,80,58,72,46,75,79,46,68,44,67,48,72,46,80,37,82,90,75,75,41,80,49,75,46,65,78,80,77,44,94,89,48,72,75,78,53,79,41,68,49,60,60,81,88,66,74,67,76,69,52,65,42,77,57,82,62,78,46,80,42,45,94,86,73,66,74,91,85,80,50,61,44,89,89,79,60,49,78,50,95,82,86,86,90,50,64,41,72,62,87,85,46,72,48,124

Sequence (100 aa):
LLSDGSYPTVSSHTGEWALNSSSHAIDWLVGRVDPQERSGTLEFTVGGDDVGAFFPVRVAFVAQGSIAGVSLASVARVDDGGEVVFSEDASVVVDNYTVV

Mean predicted aligned error: 5.89 Å

InterPro domains:
  IPR027059 Coatomer delta subunit [PTHR10121] (6-100)

pLDDT: mean 90.44, std 11.54, range [39.75, 97.44]

Nearest PDB structures (foldseek):
  4o8q-assembly1_A  TM=9.165E-01  e=6.614E-04  Bos taurus
  5nzv-assembly1_D  TM=9.172E-01  e=6.614E-04  Mus musculus